Protein AF-A0A497LRA7-F1 (afdb_monomer_lite)

pLDDT: mean 77.65, std 16.05, range [49.28, 95.31]

Structure (mmCIF, N/CA/C/O backbone):
data_AF-A0A497LRA7-F1
#
_entry.id   AF-A0A497LRA7-F1
#
loop_
_atom_site.group_PDB
_atom_site.id
_atom_site.type_symbol
_atom_site.label_atom_id
_atom_site.label_alt_id
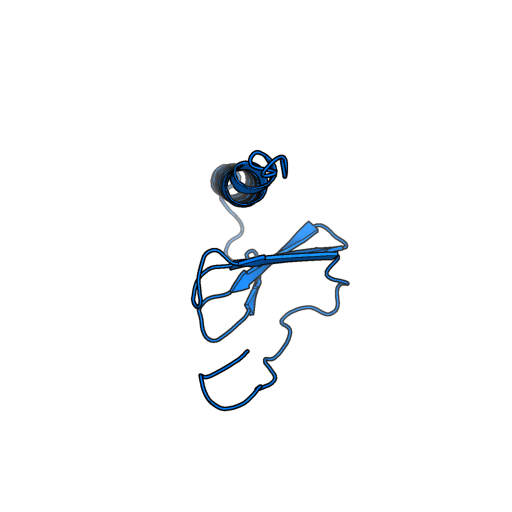_atom_site.label_comp_id
_atom_site.label_asym_id
_atom_site.label_entity_id
_atom_site.label_seq_id
_atom_site.pdbx_PDB_ins_code
_atom_site.Cartn_x
_atom_site.Cartn_y
_atom_site.Cartn_z
_atom_site.occupancy
_atom_site.B_iso_or_equiv
_atom_site.auth_seq_id
_atom_site.auth_comp_id
_atom_site.auth_asym_id
_atom_site.auth_atom_id
_atom_site.pdbx_PDB_model_num
ATOM 1 N N . HIS A 1 1 ? -0.427 -6.740 -5.106 1.00 82.31 1 HIS A N 1
ATOM 2 C CA . HIS A 1 1 ? 0.412 -6.234 -6.203 1.00 82.31 1 HIS A CA 1
ATOM 3 C C . HIS A 1 1 ? 0.105 -6.995 -7.489 1.00 82.31 1 HIS A C 1
ATOM 5 O O . HIS A 1 1 ? -0.302 -8.150 -7.427 1.00 82.31 1 HIS A O 1
ATOM 11 N N . TRP A 1 2 ? 0.258 -6.350 -8.643 1.00 80.50 2 TRP A N 1
ATOM 12 C CA . TRP A 1 2 ? 0.148 -6.998 -9.952 1.00 80.50 2 TRP A CA 1
ATOM 13 C C . TRP A 1 2 ? 1.533 -7.481 -10.387 1.00 80.50 2 TRP A C 1
ATOM 15 O O . TRP A 1 2 ? 2.473 -6.692 -10.360 1.00 80.50 2 TRP A O 1
ATOM 25 N N . ASN A 1 3 ? 1.669 -8.747 -10.783 1.00 80.12 3 ASN A N 1
ATOM 26 C CA . ASN A 1 3 ? 2.955 -9.313 -11.224 1.00 80.12 3 ASN A CA 1
ATOM 27 C C . ASN A 1 3 ? 3.123 -9.357 -12.758 1.00 80.12 3 ASN A C 1
ATOM 29 O O . ASN A 1 3 ? 4.037 -10.009 -13.252 1.00 80.12 3 ASN A O 1
ATOM 33 N N . GLY A 1 4 ? 2.216 -8.736 -13.521 1.00 83.06 4 GLY A N 1
ATOM 34 C CA . GLY A 1 4 ? 2.181 -8.839 -14.987 1.00 83.06 4 GLY A CA 1
ATOM 35 C C . GLY A 1 4 ? 1.157 -9.839 -15.529 1.00 83.06 4 GLY A C 1
ATOM 36 O O . GLY A 1 4 ? 0.829 -9.775 -16.710 1.00 83.06 4 GLY A O 1
ATOM 37 N N . THR A 1 5 ? 0.626 -10.728 -14.685 1.00 87.50 5 THR A N 1
ATOM 38 C CA . THR A 1 5 ? -0.297 -11.803 -15.100 1.00 87.50 5 THR A CA 1
ATOM 39 C C . THR A 1 5 ? -1.471 -12.010 -14.146 1.00 87.50 5 THR A C 1
ATOM 41 O O . THR A 1 5 ? -2.578 -12.306 -14.594 1.00 87.50 5 THR A O 1
ATOM 44 N N . THR A 1 6 ? -1.257 -11.823 -12.842 1.00 90.19 6 THR A N 1
ATOM 45 C CA . THR A 1 6 ? -2.260 -11.997 -11.792 1.00 90.19 6 THR A CA 1
ATOM 46 C C . THR A 1 6 ? -2.121 -10.937 -10.702 1.00 90.19 6 THR A C 1
ATOM 48 O O . THR A 1 6 ? -1.049 -10.367 -10.461 1.00 90.19 6 THR A O 1
ATOM 51 N N . TRP A 1 7 ? -3.236 -10.677 -10.020 1.00 87.19 7 TRP A N 1
ATOM 52 C CA . TRP A 1 7 ? -3.243 -9.935 -8.766 1.00 87.19 7 TRP A CA 1
ATOM 53 C C . TRP A 1 7 ? -2.859 -10.877 -7.630 1.00 87.19 7 TRP A C 1
ATOM 55 O O . TRP A 1 7 ? -3.511 -11.897 -7.431 1.00 87.19 7 TRP A O 1
ATOM 65 N N . ASN A 1 8 ? -1.821 -10.515 -6.882 1.00 88.19 8 ASN A N 1
ATOM 66 C CA . ASN A 1 8 ? -1.386 -11.239 -5.693 1.00 88.19 8 ASN A CA 1
ATOM 67 C C . ASN A 1 8 ? -1.561 -10.355 -4.464 1.00 88.19 8 ASN A C 1
ATOM 69 O O . ASN A 1 8 ? -1.218 -9.169 -4.487 1.00 88.19 8 ASN A O 1
ATOM 73 N N . GLU A 1 9 ? -2.058 -10.919 -3.374 1.00 90.12 9 GLU A N 1
ATOM 74 C CA . GLU A 1 9 ? -2.092 -10.217 -2.096 1.00 90.12 9 GLU A CA 1
ATOM 75 C C . GLU A 1 9 ? -0.675 -10.042 -1.535 1.00 90.12 9 GLU A C 1
ATOM 77 O O . GLU A 1 9 ? 0.238 -10.812 -1.833 1.00 90.12 9 GLU A O 1
ATOM 82 N N . VAL A 1 10 ? -0.480 -8.981 -0.756 1.00 90.25 10 VAL A N 1
ATOM 83 C CA . VAL A 1 10 ? 0.767 -8.719 -0.030 1.00 90.25 10 VAL A CA 1
ATOM 84 C C . VAL A 1 10 ? 0.393 -8.437 1.412 1.00 90.25 10 VAL A C 1
ATOM 86 O O . VAL A 1 10 ? -0.603 -7.756 1.660 1.00 90.25 10 VAL A O 1
ATOM 89 N N . ALA A 1 11 ? 1.179 -8.963 2.348 1.00 90.81 11 ALA A N 1
ATOM 90 C CA . ALA A 1 11 ? 0.958 -8.730 3.765 1.00 90.81 11 ALA A CA 1
ATOM 91 C C . ALA A 1 11 ? 0.985 -7.225 4.081 1.00 90.81 11 ALA A C 1
ATOM 93 O O . ALA A 1 11 ? 1.882 -6.503 3.644 1.00 90.81 11 ALA A O 1
ATOM 94 N N . SER A 1 12 ? -0.004 -6.760 4.847 1.00 91.56 12 SER A N 1
ATOM 95 C CA . SER A 1 12 ? 0.001 -5.402 5.388 1.00 91.56 12 SER A CA 1
ATOM 96 C C . SER A 1 12 ? 0.872 -5.366 6.647 1.00 91.56 12 SER A C 1
ATOM 98 O O . SER A 1 12 ? 0.614 -6.146 7.566 1.00 91.56 12 SER A O 1
ATOM 100 N N . PRO A 1 13 ? 1.853 -4.454 6.750 1.00 92.25 13 PRO A N 1
ATOM 101 C CA . PRO A 1 13 ? 2.681 -4.313 7.947 1.00 92.25 13 PRO A CA 1
ATOM 102 C C . PRO A 1 13 ? 1.983 -3.530 9.074 1.00 92.25 13 PRO A C 1
ATOM 104 O O . PRO A 1 13 ? 2.586 -3.260 10.109 1.00 92.25 13 PRO A O 1
ATOM 107 N N . THR A 1 14 ? 0.731 -3.112 8.875 1.00 92.25 14 THR A N 1
ATOM 108 C CA . THR A 1 14 ? -0.044 -2.317 9.832 1.00 92.25 14 THR A CA 1
ATOM 109 C C . THR A 1 14 ? -1.508 -2.745 9.853 1.00 92.25 14 THR A C 1
ATOM 111 O O . THR A 1 14 ? -2.038 -3.265 8.867 1.00 92.25 14 THR A O 1
ATOM 114 N N . THR A 1 15 ? -2.170 -2.486 10.977 1.00 94.94 15 THR A N 1
ATOM 115 C CA . THR A 1 15 ? -3.629 -2.577 11.136 1.00 94.94 15 THR A CA 1
ATOM 116 C C . THR A 1 15 ? -4.308 -1.207 11.060 1.00 94.94 15 THR A C 1
ATOM 118 O O . THR A 1 15 ? -5.536 -1.122 11.102 1.00 94.94 15 THR A O 1
ATOM 121 N N . GLU A 1 16 ? -3.527 -0.130 10.946 1.00 95.00 16 GLU A N 1
ATOM 122 C CA . GLU A 1 16 ? -4.043 1.230 10.829 1.00 95.00 16 GLU A CA 1
ATOM 123 C C . GLU A 1 16 ? -4.733 1.451 9.482 1.00 95.00 16 GLU A C 1
ATOM 125 O O . GLU A 1 16 ? -4.312 0.954 8.436 1.00 95.00 16 GLU A O 1
ATOM 130 N N . THR A 1 17 ? -5.797 2.252 9.495 1.00 95.31 17 THR A N 1
ATOM 131 C CA . THR A 1 17 ? -6.509 2.621 8.270 1.00 95.31 17 THR A CA 1
ATOM 132 C C . THR A 1 17 ? -5.618 3.482 7.379 1.00 95.31 17 THR A C 1
ATOM 134 O O . THR A 1 17 ? -5.175 4.554 7.794 1.00 95.31 17 THR A O 1
ATOM 137 N N . LEU A 1 18 ? -5.392 3.046 6.141 1.00 93.06 18 LEU A N 1
ATOM 138 C CA . LEU A 1 18 ? -4.704 3.826 5.114 1.00 93.06 18 LEU A CA 1
ATOM 139 C C . LEU A 1 18 ? -5.719 4.697 4.364 1.00 93.06 18 LEU A C 1
ATOM 141 O O . LEU A 1 18 ? -6.774 4.220 3.952 1.00 93.06 18 LEU A O 1
ATOM 145 N N . TYR A 1 19 ? -5.406 5.978 4.195 1.00 94.31 19 TYR A N 1
ATOM 146 C CA . TYR A 1 19 ? -6.292 6.964 3.568 1.00 94.31 19 TYR A CA 1
ATOM 147 C C . TYR A 1 19 ? -5.919 7.272 2.122 1.00 94.31 19 TYR A C 1
ATOM 149 O O . TYR A 1 19 ? -6.753 7.751 1.358 1.00 94.31 19 TYR A O 1
ATOM 157 N N . SER A 1 20 ? -4.660 7.054 1.747 1.00 91.38 20 SER A N 1
ATOM 158 C CA . SER A 1 20 ? -4.177 7.371 0.410 1.00 91.38 20 SER A CA 1
ATOM 159 C C . SER A 1 20 ? -2.965 6.525 0.062 1.00 91.38 20 SER A C 1
ATOM 161 O O . SER A 1 20 ? -2.149 6.206 0.925 1.00 91.38 20 SER A O 1
ATOM 163 N N . VAL A 1 21 ? -2.825 6.239 -1.229 1.00 91.81 21 VAL A N 1
ATOM 164 C CA . VAL A 1 21 ? -1.647 5.612 -1.826 1.00 91.81 21 VAL A CA 1
ATOM 165 C C . VAL A 1 21 ? -1.180 6.443 -3.016 1.00 91.81 21 VAL A C 1
ATOM 167 O O . VAL A 1 21 ? -1.992 7.015 -3.745 1.00 91.81 21 VAL A O 1
ATOM 170 N N . PHE A 1 22 ? 0.129 6.541 -3.196 1.00 89.50 22 PHE A N 1
ATOM 171 C CA . PHE A 1 22 ? 0.763 7.224 -4.310 1.00 89.50 22 PHE A CA 1
ATOM 172 C C . PHE A 1 22 ? 1.909 6.371 -4.845 1.00 89.50 22 PHE A C 1
ATOM 174 O O . PHE A 1 22 ? 2.812 6.024 -4.095 1.00 89.50 22 PHE A O 1
ATOM 181 N N . MET A 1 23 ? 1.897 6.081 -6.144 1.00 89.88 23 MET A N 1
ATOM 182 C CA . MET A 1 23 ? 2.953 5.317 -6.809 1.00 89.88 23 MET A CA 1
ATOM 183 C C . MET A 1 23 ? 3.762 6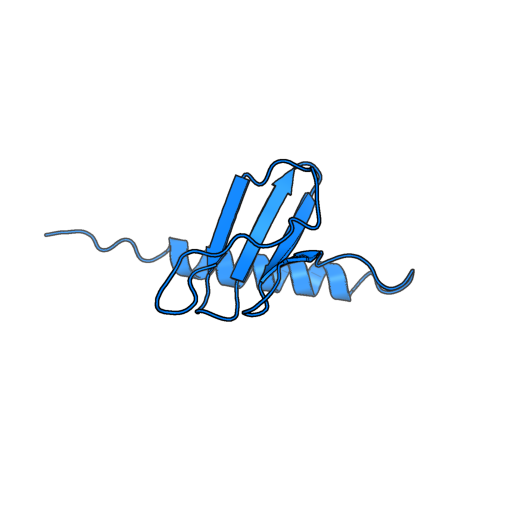.242 -7.719 1.00 89.88 23 MET A C 1
ATOM 185 O O . MET A 1 23 ? 3.186 6.994 -8.514 1.00 89.88 23 MET A O 1
ATOM 189 N N . VAL A 1 24 ? 5.087 6.186 -7.605 1.00 88.38 24 VAL A N 1
ATOM 190 C CA . VAL A 1 24 ? 6.025 6.815 -8.546 1.00 88.38 24 VAL A CA 1
ATOM 191 C C . VAL A 1 24 ? 6.190 5.917 -9.765 1.00 88.38 24 VAL A C 1
ATOM 193 O O . VAL A 1 24 ? 6.000 6.383 -10.888 1.00 88.38 24 VAL A O 1
ATOM 196 N N . ASP A 1 25 ? 6.464 4.635 -9.536 1.00 88.56 25 ASP A N 1
ATOM 197 C CA . ASP A 1 25 ? 6.537 3.590 -10.554 1.00 88.56 25 ASP A CA 1
ATOM 198 C C . ASP A 1 25 ? 6.117 2.225 -9.963 1.00 88.56 25 ASP A C 1
ATOM 200 O O . ASP A 1 25 ? 5.441 2.166 -8.934 1.00 88.56 25 ASP A O 1
ATOM 204 N N . ALA A 1 26 ? 6.442 1.121 -10.645 1.00 89.25 26 ALA A N 1
ATOM 205 C CA . ALA A 1 26 ? 6.084 -0.227 -10.198 1.00 89.25 26 ALA A CA 1
ATOM 206 C C . ALA A 1 26 ? 6.788 -0.656 -8.895 1.00 89.25 26 ALA A C 1
ATOM 208 O O . ALA A 1 26 ? 6.289 -1.547 -8.206 1.00 89.25 26 ALA A O 1
ATOM 209 N N . ASN A 1 27 ? 7.912 -0.019 -8.560 1.00 90.88 27 ASN A N 1
ATOM 210 C CA . ASN A 1 27 ? 8.823 -0.384 -7.481 1.00 90.88 27 ASN A CA 1
ATOM 211 C C . ASN A 1 27 ? 9.020 0.720 -6.430 1.00 90.88 27 ASN A C 1
ATOM 213 O O . ASN A 1 27 ? 9.730 0.488 -5.459 1.00 90.88 27 ASN A O 1
ATOM 217 N N . ASP A 1 28 ? 8.416 1.897 -6.609 1.00 89.06 28 ASP A N 1
ATOM 218 C CA . ASP A 1 28 ? 8.530 3.025 -5.677 1.00 89.06 28 ASP A CA 1
ATOM 219 C C . ASP A 1 28 ? 7.157 3.675 -5.448 1.00 89.06 28 ASP A C 1
ATOM 221 O O . ASP A 1 28 ? 6.489 4.116 -6.389 1.00 89.06 28 ASP A O 1
ATOM 225 N N . GLY A 1 29 ? 6.710 3.748 -4.194 1.00 90.81 29 GLY A N 1
ATOM 226 C CA . GLY A 1 29 ? 5.429 4.357 -3.832 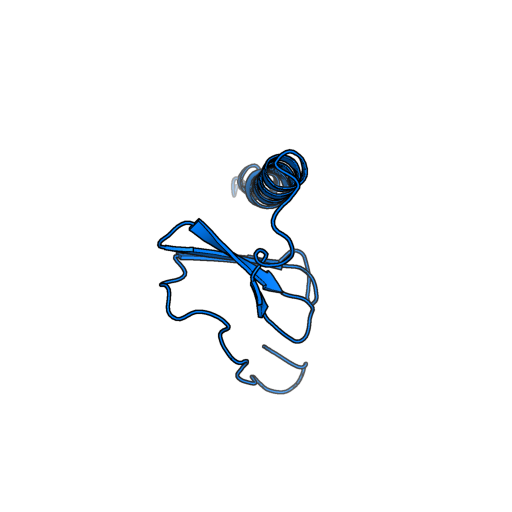1.00 90.81 29 GLY A CA 1
ATOM 227 C C . GLY A 1 29 ? 5.199 4.432 -2.327 1.00 90.81 29 GLY A C 1
ATOM 228 O O . GLY A 1 29 ? 5.865 3.749 -1.565 1.00 90.81 29 GLY A O 1
ATOM 229 N N . TRP A 1 30 ? 4.248 5.249 -1.880 1.00 92.12 30 TRP A N 1
ATOM 230 C CA . TRP A 1 30 ? 3.922 5.416 -0.465 1.00 92.12 30 TRP A CA 1
ATOM 231 C C . TRP A 1 30 ? 2.435 5.271 -0.194 1.00 92.12 30 TRP A C 1
ATOM 233 O O . TRP A 1 30 ? 1.601 5.748 -0.965 1.00 92.12 30 TRP A O 1
ATOM 243 N N . ALA A 1 31 ? 2.106 4.683 0.951 1.00 92.50 31 ALA A N 1
ATOM 244 C CA . ALA A 1 31 ? 0.773 4.706 1.529 1.00 92.50 31 ALA A CA 1
ATOM 245 C C . ALA A 1 31 ? 0.800 5.464 2.855 1.00 92.50 31 ALA A C 1
ATOM 247 O O . ALA A 1 31 ? 1.720 5.303 3.654 1.00 92.50 31 ALA A O 1
ATOM 248 N N . VAL A 1 32 ? -0.213 6.295 3.089 1.00 90.81 32 VAL A N 1
ATOM 249 C CA . VAL A 1 32 ? -0.338 7.097 4.310 1.00 90.81 32 VAL A CA 1
ATOM 250 C C . VAL A 1 32 ? -1.665 6.823 4.995 1.00 90.81 32 VAL A C 1
ATOM 252 O O . VAL A 1 32 ? -2.681 6.595 4.331 1.00 90.81 32 VAL A O 1
ATOM 255 N N . GLY A 1 33 ? -1.671 6.853 6.323 1.00 90.88 33 GLY A N 1
ATOM 256 C CA . GLY A 1 33 ? -2.825 6.447 7.111 1.00 90.88 33 GLY A CA 1
ATOM 257 C C . GLY A 1 33 ? -2.941 7.112 8.470 1.00 90.88 33 GLY A C 1
ATOM 258 O O . GLY A 1 33 ? -2.256 8.082 8.803 1.00 90.88 33 GLY A O 1
ATOM 259 N N . LYS A 1 34 ? -3.862 6.569 9.259 1.00 92.00 34 LYS A N 1
ATOM 260 C CA . LYS A 1 34 ? -4.133 6.974 10.634 1.00 92.00 34 LYS A CA 1
ATOM 261 C C . LYS A 1 34 ? -2.861 6.916 11.489 1.00 92.00 34 LYS A C 1
ATOM 263 O O . LYS A 1 34 ? -1.923 6.179 11.190 1.00 92.00 34 LYS A O 1
ATOM 268 N N . ASN A 1 35 ? -2.826 7.739 12.540 1.00 89.44 35 ASN A N 1
ATOM 269 C CA . ASN A 1 35 ? -1.726 7.811 13.508 1.00 89.44 35 ASN A CA 1
ATOM 270 C C . ASN A 1 35 ? -0.353 8.141 12.887 1.00 89.44 35 ASN A C 1
ATOM 272 O O . ASN A 1 35 ? 0.679 7.790 13.445 1.00 89.44 35 ASN A O 1
ATOM 276 N N . GLY A 1 36 ? -0.332 8.826 11.737 1.00 84.81 36 GLY A N 1
ATOM 277 C CA . GLY A 1 36 ? 0.915 9.163 11.045 1.00 84.81 36 GLY A CA 1
ATOM 27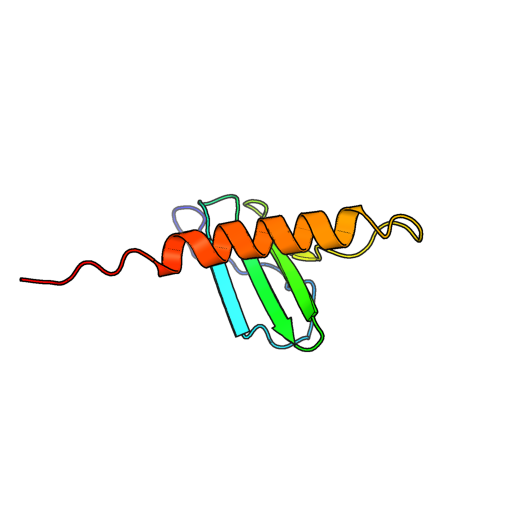8 C C . GLY A 1 36 ? 1.587 7.960 10.381 1.00 84.81 36 GLY A C 1
ATOM 279 O O . GLY A 1 36 ? 2.782 8.012 10.114 1.00 84.81 36 GLY A O 1
ATOM 280 N N . THR A 1 37 ? 0.837 6.884 10.117 1.00 89.00 37 THR A N 1
ATOM 281 C CA . THR A 1 37 ? 1.355 5.703 9.421 1.00 89.00 37 THR A CA 1
ATOM 282 C C . THR A 1 37 ? 1.824 6.087 8.025 1.00 89.00 37 THR A C 1
ATOM 284 O O . THR A 1 37 ? 1.050 6.652 7.250 1.00 89.00 37 THR A O 1
ATOM 287 N N . ILE A 1 38 ? 3.071 5.748 7.702 1.00 89.50 38 ILE A N 1
ATOM 288 C CA . ILE A 1 38 ? 3.658 5.894 6.371 1.00 89.50 38 ILE A CA 1
ATOM 289 C C . ILE A 1 38 ? 4.313 4.565 6.018 1.00 89.50 38 ILE A C 1
ATOM 291 O O . ILE A 1 38 ? 5.159 4.069 6.763 1.00 89.50 38 ILE A O 1
ATOM 295 N N . LEU A 1 39 ? 3.900 3.994 4.893 1.00 91.69 39 LEU A N 1
ATOM 296 C CA . LEU A 1 39 ? 4.462 2.775 4.329 1.00 91.69 39 LEU A CA 1
ATOM 297 C C . LEU A 1 39 ? 5.102 3.100 2.983 1.00 91.69 39 LEU A C 1
ATOM 299 O O . LEU A 1 39 ? 4.530 3.873 2.217 1.00 91.69 39 LEU A O 1
ATOM 303 N N . HIS A 1 40 ? 6.231 2.476 2.681 1.00 91.44 40 HIS A N 1
ATOM 304 C CA . HIS A 1 40 ? 6.927 2.536 1.402 1.00 91.44 40 HIS A CA 1
ATOM 305 C C . HIS A 1 40 ? 6.799 1.203 0.668 1.00 91.44 40 HIS A C 1
ATOM 307 O O . HIS A 1 40 ? 6.901 0.140 1.273 1.00 91.44 40 HIS A O 1
ATOM 313 N N . TRP A 1 41 ? 6.522 1.259 -0.628 1.00 93.25 41 TRP A N 1
ATOM 314 C CA . TRP A 1 41 ? 6.468 0.115 -1.524 1.00 93.25 41 TRP A CA 1
ATOM 315 C C . TRP A 1 41 ? 7.812 -0.059 -2.215 1.00 93.25 41 TRP A C 1
ATOM 317 O O . TRP A 1 41 ? 8.298 0.878 -2.843 1.00 93.25 41 TRP A O 1
ATOM 327 N N . THR A 1 42 ? 8.359 -1.272 -2.155 1.00 90.19 42 THR A N 1
ATOM 328 C CA . THR A 1 42 ? 9.682 -1.610 -2.710 1.00 90.19 42 THR A CA 1
ATOM 329 C C . THR A 1 42 ? 9.627 -2.352 -4.051 1.00 90.19 42 THR A C 1
ATOM 331 O O . THR A 1 42 ? 10.661 -2.751 -4.583 1.00 90.19 42 THR A O 1
ATOM 334 N N . GLY A 1 43 ? 8.429 -2.601 -4.591 1.00 90.56 43 GLY A N 1
ATOM 335 C CA . GLY A 1 43 ? 8.212 -3.495 -5.742 1.00 90.56 43 GLY A CA 1
ATOM 336 C C . GLY A 1 43 ? 7.711 -4.881 -5.357 1.00 90.56 43 GLY A C 1
ATOM 337 O O . GLY A 1 43 ? 7.070 -5.553 -6.166 1.00 90.56 43 GLY A O 1
ATOM 338 N N . THR A 1 44 ? 7.933 -5.291 -4.110 1.00 91.69 44 THR A N 1
ATOM 339 C CA . THR A 1 44 ? 7.533 -6.616 -3.615 1.00 91.69 44 THR A CA 1
ATOM 340 C C . THR A 1 44 ? 6.781 -6.563 -2.294 1.00 91.69 44 THR A C 1
ATOM 342 O O . THR A 1 44 ? 5.925 -7.415 -2.054 1.00 91.69 44 THR A O 1
ATOM 345 N N . GLU A 1 45 ? 7.048 -5.562 -1.455 1.00 92.69 45 GLU A N 1
ATOM 346 C CA . GLU A 1 45 ? 6.446 -5.442 -0.129 1.00 92.69 45 GLU A CA 1
ATOM 347 C C . GLU A 1 45 ? 6.199 -3.990 0.290 1.00 92.69 45 GLU A C 1
ATOM 349 O O . GLU A 1 45 ? 6.804 -3.055 -0.236 1.00 92.69 45 GLU A O 1
ATOM 354 N N . TRP A 1 46 ? 5.278 -3.822 1.243 1.00 93.38 46 TRP A N 1
ATOM 355 C CA . TRP A 1 46 ? 5.080 -2.570 1.968 1.00 93.38 46 TRP A CA 1
ATOM 356 C C . TRP A 1 46 ? 5.897 -2.616 3.255 1.00 93.38 46 TRP A C 1
ATOM 358 O O . TRP A 1 46 ? 5.648 -3.470 4.106 1.00 93.38 46 TRP A O 1
ATOM 368 N N . ILE A 1 47 ? 6.818 -1.674 3.425 1.00 92.38 47 ILE A N 1
ATOM 369 C CA . ILE A 1 47 ? 7.612 -1.516 4.643 1.00 92.38 47 ILE A CA 1
ATOM 370 C C . ILE A 1 47 ? 7.187 -0.243 5.377 1.00 92.38 47 ILE A C 1
ATOM 372 O O . ILE A 1 47 ? 6.990 0.790 4.739 1.00 92.38 47 ILE A O 1
ATOM 376 N N . PRO A 1 48 ? 7.017 -0.257 6.706 1.00 90.06 48 PRO A N 1
ATOM 377 C CA . PRO A 1 48 ? 6.866 0.977 7.463 1.00 90.06 48 PRO A CA 1
ATOM 378 C C . PRO A 1 48 ? 8.115 1.854 7.315 1.00 90.06 48 PRO A C 1
ATOM 380 O O . PRO A 1 48 ? 9.222 1.392 7.575 1.00 90.06 48 PRO A O 1
ATOM 383 N N . GLU A 1 49 ? 7.942 3.135 6.984 1.00 83.75 49 GLU A N 1
ATOM 384 C CA . GLU A 1 49 ? 9.045 4.123 6.968 1.00 83.75 49 GLU A CA 1
ATOM 385 C C . GLU A 1 49 ? 9.577 4.429 8.389 1.00 83.75 49 GLU A C 1
ATOM 387 O O . GLU A 1 49 ? 10.563 5.138 8.578 1.00 83.75 49 GLU A O 1
ATOM 392 N N . PHE A 1 50 ? 8.955 3.835 9.413 1.00 75.62 50 PHE A N 1
ATOM 393 C CA . PHE A 1 50 ? 9.467 3.735 10.778 1.00 75.62 50 PHE A CA 1
ATOM 394 C C . PHE A 1 50 ? 9.289 2.279 11.233 1.00 75.62 50 PHE A C 1
ATOM 396 O O . PHE A 1 50 ? 8.130 1.860 11.308 1.00 75.62 50 PHE A O 1
ATOM 403 N N . PRO A 1 51 ? 10.350 1.496 11.565 1.00 62.91 51 PRO A N 1
ATOM 404 C CA . PRO A 1 51 ? 11.219 1.813 12.714 1.00 62.91 51 PRO A CA 1
ATOM 405 C C . PRO A 1 51 ? 12.666 1.216 12.700 1.00 62.91 51 PRO A C 1
ATOM 407 O O . PRO A 1 51 ? 12.813 0.009 12.820 1.00 62.91 51 PRO A O 1
ATOM 410 N N . ILE A 1 52 ? 13.739 2.032 12.699 1.00 52.09 52 ILE A N 1
ATOM 411 C CA . ILE A 1 52 ? 15.117 1.710 13.195 1.00 52.09 52 ILE A CA 1
ATOM 412 C C . ILE A 1 52 ? 15.923 3.037 13.239 1.00 52.09 52 ILE A C 1
ATOM 414 O O . ILE A 1 52 ? 16.114 3.646 12.201 1.00 52.09 52 ILE A O 1
ATOM 418 N N . THR A 1 53 ? 16.392 3.678 14.317 1.00 50.62 53 THR A N 1
ATOM 419 C CA . THR A 1 53 ? 16.907 3.392 15.678 1.00 50.62 53 THR A CA 1
ATOM 420 C C . THR A 1 53 ? 16.641 4.642 16.573 1.00 50.62 53 THR A C 1
ATOM 422 O O . THR A 1 53 ? 16.217 5.663 16.027 1.00 50.62 53 THR A O 1
ATOM 425 N N . PRO A 1 54 ? 16.865 4.653 17.914 1.00 53.06 54 PRO A N 1
ATOM 426 C CA . PRO A 1 54 ? 16.424 5.758 18.798 1.00 53.06 54 PRO A CA 1
ATOM 427 C C . PRO A 1 54 ? 17.155 7.110 18.650 1.00 53.06 54 PRO A C 1
ATOM 429 O O . PRO A 1 54 ? 16.987 7.990 19.489 1.00 53.06 54 PRO A O 1
ATOM 432 N N . PHE A 1 55 ? 17.934 7.327 17.595 1.00 63.38 55 PHE A N 1
ATOM 433 C CA . PHE A 1 55 ? 18.549 8.619 17.305 1.00 63.38 55 PHE A CA 1
ATOM 434 C C . PHE A 1 55 ? 18.512 8.839 15.794 1.00 63.38 55 PHE A C 1
ATOM 436 O O . PHE A 1 55 ? 19.149 8.067 15.098 1.00 63.38 55 PHE A O 1
ATOM 443 N N . ILE A 1 56 ? 17.742 9.820 15.293 1.00 56.91 56 ILE A N 1
ATOM 444 C CA . ILE A 1 56 ? 18.194 11.016 14.533 1.00 56.91 56 ILE A CA 1
ATOM 445 C C . ILE A 1 56 ? 16.943 11.886 14.209 1.00 56.91 56 ILE A C 1
ATOM 447 O O . ILE A 1 56 ? 16.200 11.573 13.277 1.00 56.91 56 ILE A O 1
ATOM 451 N N . PRO A 1 57 ? 16.711 13.027 14.894 1.00 54.44 57 PRO A N 1
ATOM 452 C CA . PRO A 1 57 ? 15.571 13.921 14.622 1.00 54.44 57 PRO A CA 1
ATOM 453 C C . PRO A 1 57 ? 15.650 14.689 13.282 1.00 54.44 57 PRO A C 1
ATOM 455 O O . PRO A 1 57 ? 14.661 15.269 12.845 1.00 54.44 57 PRO A O 1
ATOM 458 N N . ILE A 1 58 ? 16.796 14.674 12.592 1.00 54.81 58 ILE A N 1
ATOM 459 C CA . ILE A 1 58 ? 17.018 15.390 11.318 1.00 54.81 58 ILE A CA 1
ATOM 460 C C . ILE A 1 58 ? 16.571 14.563 10.092 1.00 54.81 58 ILE A C 1
ATOM 462 O O . ILE A 1 58 ? 16.145 15.125 9.079 1.00 54.81 58 ILE A O 1
ATOM 466 N N . LEU A 1 59 ? 16.594 13.227 10.176 1.00 56.47 59 LEU A N 1
ATOM 467 C CA . LEU A 1 59 ? 16.234 12.362 9.047 1.00 56.47 59 LEU A CA 1
ATOM 468 C C . LEU A 1 59 ? 14.711 12.302 8.831 1.00 56.47 59 LEU A C 1
ATOM 470 O O . LEU A 1 59 ? 14.254 12.281 7.693 1.00 56.47 59 LEU A O 1
ATOM 474 N N . ILE A 1 60 ? 13.925 12.395 9.908 1.00 57.56 60 ILE A N 1
ATOM 475 C CA . ILE A 1 60 ? 12.454 12.332 9.865 1.00 57.56 60 ILE A CA 1
ATOM 476 C C . ILE A 1 60 ? 11.862 13.519 9.097 1.00 57.56 60 ILE A C 1
ATOM 478 O O . ILE A 1 60 ? 11.037 13.331 8.208 1.00 57.56 60 ILE A O 1
ATOM 482 N N . ALA A 1 61 ? 12.308 14.745 9.388 1.00 56.34 61 ALA A N 1
ATOM 483 C CA . ALA A 1 61 ? 11.842 15.935 8.672 1.00 56.34 61 ALA A CA 1
ATOM 484 C C . ALA A 1 61 ? 12.236 15.900 7.187 1.00 56.34 61 ALA A C 1
ATOM 486 O O . ALA A 1 61 ? 11.477 16.346 6.331 1.00 56.34 61 ALA A O 1
ATOM 487 N N . THR A 1 62 ? 13.398 15.320 6.885 1.00 62.69 62 THR A N 1
ATOM 488 C CA . THR A 1 62 ? 13.893 15.164 5.518 1.00 62.69 62 THR A CA 1
ATOM 489 C C . THR A 1 62 ? 13.037 14.158 4.744 1.00 62.69 62 THR A C 1
ATOM 491 O O . THR A 1 62 ? 12.554 14.488 3.665 1.00 62.69 62 THR A O 1
ATOM 494 N N . ILE A 1 63 ? 12.743 12.985 5.318 1.00 63.50 63 ILE A N 1
ATOM 495 C CA . ILE A 1 63 ? 11.851 11.977 4.716 1.00 63.50 63 ILE A CA 1
ATOM 496 C C . ILE A 1 63 ? 10.438 12.544 4.532 1.00 63.50 63 ILE A C 1
ATOM 498 O O . ILE A 1 63 ? 9.880 12.449 3.443 1.00 63.50 63 ILE A O 1
ATOM 502 N N . MET A 1 64 ? 9.886 13.224 5.541 1.00 68.81 64 MET A N 1
ATOM 503 C CA . MET A 1 64 ? 8.563 13.856 5.447 1.00 68.81 64 MET A CA 1
ATOM 504 C C . MET A 1 64 ? 8.513 14.941 4.367 1.00 68.81 64 MET A C 1
ATOM 506 O O . MET A 1 64 ? 7.527 15.032 3.636 1.00 68.81 64 MET A O 1
ATOM 510 N N . LEU A 1 65 ? 9.578 15.736 4.223 1.00 68.69 65 LEU A N 1
ATOM 511 C CA . LEU A 1 65 ? 9.690 16.728 3.158 1.00 68.69 65 LEU A CA 1
ATOM 512 C C . LEU A 1 65 ? 9.801 16.060 1.778 1.00 68.69 65 LEU A C 1
ATOM 514 O O . LEU A 1 65 ? 9.117 16.487 0.852 1.00 68.69 65 LEU A O 1
ATOM 518 N N . PHE A 1 66 ? 10.586 14.990 1.630 1.00 72.31 66 PHE A N 1
ATOM 519 C CA . PHE A 1 66 ? 10.693 14.242 0.372 1.00 72.31 66 PHE A CA 1
ATOM 520 C C . PHE A 1 66 ? 9.376 13.561 -0.022 1.00 72.31 66 PHE A C 1
ATOM 522 O O . PHE A 1 66 ? 8.965 13.665 -1.181 1.00 72.31 66 PHE A O 1
ATOM 529 N N . VAL A 1 67 ? 8.674 12.940 0.931 1.00 71.62 67 VAL A N 1
ATOM 530 C CA . VAL A 1 67 ? 7.341 12.355 0.716 1.00 71.62 67 VAL A CA 1
ATOM 531 C C . VAL A 1 67 ? 6.346 13.449 0.326 1.00 71.62 67 VAL A C 1
ATOM 533 O O . VAL A 1 67 ? 5.647 13.316 -0.679 1.00 71.62 67 VAL A O 1
ATOM 536 N N . ALA A 1 68 ? 6.321 14.578 1.042 1.00 69.94 68 ALA A N 1
ATOM 537 C CA . ALA A 1 68 ? 5.431 15.697 0.734 1.00 69.94 68 ALA A CA 1
ATOM 538 C C . ALA A 1 68 ? 5.716 16.328 -0.639 1.00 69.94 68 ALA A C 1
ATOM 540 O O . ALA A 1 68 ? 4.774 16.679 -1.351 1.00 69.94 68 ALA A O 1
ATOM 541 N N . ILE A 1 69 ? 6.985 16.442 -1.048 1.00 69.81 69 ILE A N 1
ATOM 542 C CA . ILE A 1 69 ? 7.366 16.929 -2.382 1.00 69.81 69 ILE A CA 1
ATOM 543 C C . ILE A 1 69 ? 6.902 15.939 -3.456 1.00 69.81 69 ILE A C 1
ATOM 545 O O . ILE A 1 69 ? 6.218 16.354 -4.390 1.00 69.81 69 ILE A O 1
ATOM 549 N N . LYS A 1 70 ? 7.196 14.638 -3.326 1.00 66.44 70 LYS A N 1
ATOM 550 C CA . LYS A 1 70 ? 6.786 13.630 -4.323 1.00 66.44 70 LYS A CA 1
ATOM 551 C C . LYS A 1 70 ? 5.259 13.546 -4.462 1.00 66.44 70 LYS A C 1
ATOM 553 O O . LYS A 1 70 ? 4.749 13.531 -5.582 1.00 66.44 70 LYS A O 1
ATOM 558 N N . VAL A 1 71 ? 4.525 13.589 -3.347 1.00 66.81 71 VAL A N 1
ATOM 559 C CA . VAL A 1 71 ? 3.049 13.595 -3.340 1.00 66.81 71 VAL A CA 1
ATOM 560 C C . VAL A 1 71 ? 2.480 14.934 -3.844 1.00 66.81 71 VAL A C 1
ATOM 562 O O . VAL A 1 71 ? 1.467 14.964 -4.544 1.00 66.81 71 VAL A O 1
ATOM 565 N N . GLY A 1 72 ? 3.118 16.060 -3.514 1.00 60.56 72 GLY A N 1
ATOM 566 C CA . GLY A 1 72 ? 2.645 17.412 -3.828 1.00 60.56 72 GLY A CA 1
ATOM 567 C C . GLY A 1 72 ? 2.935 17.889 -5.255 1.00 60.56 72 GL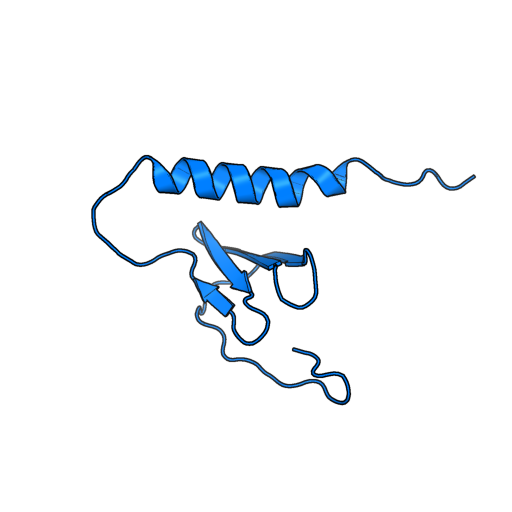Y A C 1
ATOM 568 O O . GLY A 1 72 ? 2.141 18.650 -5.811 1.00 60.56 72 GLY A O 1
ATOM 569 N N . VAL A 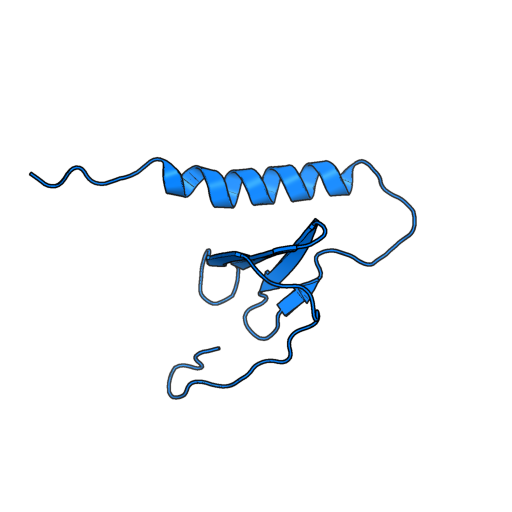1 73 ? 4.026 17.436 -5.881 1.00 56.66 73 VAL A N 1
ATOM 570 C CA . VAL A 1 73 ? 4.432 17.852 -7.239 1.00 56.66 73 VAL A CA 1
ATOM 571 C C . VAL A 1 73 ? 3.433 17.383 -8.307 1.00 56.66 73 VAL A C 1
ATOM 573 O O . VAL A 1 73 ? 3.184 18.117 -9.261 1.00 56.66 73 VAL A O 1
ATOM 576 N N . LYS A 1 74 ? 2.763 16.233 -8.132 1.00 52.06 74 LYS A N 1
ATOM 577 C CA . LYS A 1 74 ? 1.781 15.730 -9.117 1.00 52.06 74 LYS A CA 1
ATOM 578 C C . LYS A 1 74 ? 0.367 16.308 -8.983 1.00 52.06 74 LYS A C 1
ATOM 580 O O . LYS A 1 74 ? -0.401 16.217 -9.934 1.00 52.06 74 LYS A O 1
ATOM 585 N N . LYS A 1 75 ? 0.013 16.954 -7.861 1.00 51.44 75 LYS A N 1
ATOM 586 C CA . LYS A 1 75 ? -1.301 17.622 -7.711 1.00 51.44 75 LYS A CA 1
ATOM 587 C C . LYS A 1 75 ? -1.431 18.921 -8.518 1.00 51.44 75 LYS A C 1
ATOM 589 O O . LYS A 1 75 ? -2.521 19.477 -8.578 1.00 51.44 75 LYS A O 1
ATOM 594 N N . ARG A 1 76 ? -0.345 19.425 -9.121 1.00 50.53 76 ARG A N 1
ATOM 595 C CA . ARG A 1 76 ? -0.300 20.751 -9.764 1.00 50.53 76 ARG A CA 1
ATOM 596 C C . ARG A 1 76 ? -0.425 20.749 -11.294 1.00 50.53 76 ARG A C 1
ATOM 598 O O . ARG A 1 76 ? -0.322 21.813 -11.891 1.00 50.53 76 ARG A O 1
ATOM 605 N N . VAL A 1 77 ? -0.680 19.599 -11.920 1.00 52.06 77 VAL A N 1
ATOM 606 C CA . VAL A 1 77 ? -0.979 19.515 -13.360 1.00 52.06 77 VAL A CA 1
ATOM 607 C C . VAL A 1 77 ? -2.321 18.814 -13.549 1.00 52.06 77 VAL A C 1
ATOM 609 O O . VAL A 1 77 ? -2.386 17.624 -13.840 1.00 52.06 77 VAL A O 1
ATOM 612 N N . SER A 1 78 ? -3.411 19.547 -13.340 1.00 53.09 78 SER A N 1
ATOM 613 C CA . SER A 1 78 ? -4.702 19.202 -13.931 1.00 53.09 78 SER A CA 1
ATOM 614 C C . SER A 1 78 ? -4.667 19.638 -15.401 1.00 53.09 78 SER A C 1
ATOM 616 O O . SER A 1 78 ? -4.504 20.832 -15.658 1.00 53.09 78 SER A O 1
ATOM 618 N N . PRO A 1 79 ? -4.806 18.731 -16.385 1.00 49.28 79 PRO A N 1
ATOM 619 C CA . PRO A 1 79 ? -5.069 19.146 -17.752 1.00 49.28 79 PRO A CA 1
ATOM 620 C C . PRO A 1 79 ? -6.450 19.802 -17.753 1.00 49.28 79 PRO A C 1
ATOM 622 O O . PRO A 1 79 ? -7.450 19.148 -17.456 1.00 49.28 79 PRO A O 1
ATOM 625 N N . SER A 1 80 ? -6.523 21.100 -18.038 1.00 54.31 80 SER A N 1
ATOM 626 C CA . SER A 1 80 ? -7.783 21.695 -18.468 1.00 54.31 80 SER A CA 1
ATOM 627 C C . SER A 1 80 ? -8.136 21.049 -19.804 1.00 54.31 80 SER A C 1
ATOM 629 O O . SER A 1 80 ? -7.442 21.271 -20.795 1.00 54.31 80 SER A O 1
ATOM 631 N N . ALA A 1 81 ? -9.161 20.202 -19.816 1.00 50.31 81 ALA A N 1
ATOM 632 C CA . ALA A 1 81 ? -9.745 19.719 -21.054 1.00 50.31 81 ALA A CA 1
ATOM 633 C C . ALA A 1 81 ? -10.391 20.911 -21.781 1.00 50.31 81 ALA A C 1
ATOM 635 O O . ALA A 1 81 ? -11.246 21.588 -21.207 1.00 50.31 81 ALA A O 1
ATOM 636 N N . SER A 1 82 ? -9.956 21.163 -23.015 1.00 51.59 82 SER A N 1
ATOM 637 C CA . SER A 1 82 ? -10.665 21.947 -24.032 1.00 51.59 82 SER A CA 1
ATOM 638 C C . SER A 1 82 ? -10.858 21.066 -25.251 1.00 51.59 82 SER A C 1
ATOM 640 O O . SER A 1 82 ? -9.826 20.485 -25.664 1.00 51.59 82 SER A O 1
#

Sequence (82 aa):
HWNGTTWNEVASPTTETLYSVFMVDANDGWAVGKNGTILHWTGTEWIPEFPITPFIPILIATIMLFVAIKVGVKKRVSPSAS

Secondary structure (DSSP, 8-state):
-B-SSSB-----S--SPEEEEEESSSS-EEEEEGGG-EEEE-SS-EEES--S-S--HHHHHHHHHHHHHHHHHGGG------

Foldseek 3Di:
DDPPPDDDDADDPDPFDWDDKAAPDLQWIWTAGPPGWIWTGGNHHTHTPDDDDPDDPVVVVVVVVVNCCRVVVVVPDDPPDD

Radius of gyration: 14.87 Å; chains: 1; bounding box: 29×34×43 Å